Protein AF-A0A183GF60-F1 (afdb_monomer_lite)

pLDDT: mean 77.64, std 13.21, range [46.75, 96.12]

Sequence (150 aa):
MFSFYTYLPSIQIIFLIFEIFVSILQFNLLIAMMTRTYETIFETKKEWNRQWAQVILMLELSLSPRERLMHLLKYSRPTGVNKRIRSYVVNRKFRVGDGLTRDEEMHVREEKAQQILEEKRQLMKKKNRVQEIKENAVNIMARNSQGGRL

Radius of gyration: 36.6 Å; chains: 1; bounding box: 61×32×139 Å

Foldseek 3Di:
DVVVVVVVVVVVVVVVVVVVVVVVVVVVVVVVVVVVVVVVVVVPPCVVVVVVVVVVVVVLVPDDPVVNVVVVVVQWDQDPPDNVRTDRDDPPPVCPDPDDDPVNVVVVVVVVVVVVVVVVVVVVVVVVVVVVVVVVVVVVVVVVVVPPDD

Structure (mmCIF, N/CA/C/O backbone):
data_AF-A0A183GF60-F1
#
_entry.id   AF-A0A183GF60-F1
#
loop_
_atom_site.group_PDB
_atom_site.id
_atom_site.type_symbol
_atom_site.label_atom_id
_atom_site.label_alt_id
_atom_site.label_comp_id
_atom_site.label_asym_id
_atom_site.label_entity_id
_atom_site.label_seq_id
_atom_site.pdbx_PDB_ins_code
_atom_site.Cartn_x
_atom_site.Cartn_y
_atom_site.Cartn_z
_atom_site.occupancy
_atom_site.B_iso_or_equiv
_atom_site.auth_seq_id
_atom_site.auth_comp_id
_atom_site.auth_asym_id
_atom_site.auth_atom_id
_atom_site.pdbx_PDB_model_num
ATOM 1 N N . MET A 1 1 ? 24.322 8.102 -60.002 1.00 59.16 1 MET A N 1
ATOM 2 C CA . MET A 1 1 ? 23.084 7.377 -59.629 1.00 59.16 1 MET A CA 1
ATOM 3 C C . MET A 1 1 ? 23.366 6.139 -58.770 1.00 59.16 1 MET A C 1
ATOM 5 O O . MET A 1 1 ? 22.692 5.973 -57.766 1.00 59.16 1 MET A O 1
ATOM 9 N N . PHE A 1 2 ? 24.393 5.330 -59.081 1.00 59.53 2 PHE A N 1
ATOM 10 C CA . PHE A 1 2 ? 24.754 4.125 -58.307 1.00 59.53 2 PHE A CA 1
ATOM 11 C C . PHE A 1 2 ? 25.134 4.378 -56.831 1.00 59.53 2 PHE A C 1
ATOM 13 O O . PHE A 1 2 ? 24.653 3.652 -55.972 1.00 59.53 2 PHE A O 1
ATOM 20 N N . SER A 1 3 ? 25.895 5.433 -56.499 1.00 61.56 3 SER A N 1
ATOM 21 C CA . SER A 1 3 ? 26.286 5.717 -55.097 1.00 61.56 3 SER A CA 1
ATOM 22 C C . SER A 1 3 ? 25.121 6.047 -54.157 1.00 61.56 3 SER A C 1
ATOM 24 O O . SER A 1 3 ? 25.242 5.857 -52.952 1.00 61.56 3 SER A O 1
ATOM 26 N N . PHE A 1 4 ? 23.991 6.527 -54.686 1.00 63.03 4 PHE A N 1
ATOM 27 C CA . PHE A 1 4 ? 22.810 6.833 -53.871 1.00 63.03 4 PHE A CA 1
ATOM 28 C C . PHE A 1 4 ? 22.085 5.551 -53.431 1.00 63.03 4 PHE A C 1
ATOM 30 O O . PHE A 1 4 ? 21.598 5.466 -52.307 1.00 63.03 4 PHE A O 1
ATOM 37 N N . TYR A 1 5 ? 22.071 4.526 -54.291 1.00 67.19 5 TYR A N 1
ATOM 38 C CA . TYR A 1 5 ? 21.434 3.239 -54.003 1.00 67.19 5 TYR A CA 1
ATOM 39 C C . TYR A 1 5 ? 22.206 2.407 -52.976 1.00 67.19 5 TYR A C 1
ATOM 41 O O . TYR A 1 5 ? 21.590 1.674 -52.209 1.00 67.19 5 TYR A O 1
ATOM 49 N N . THR A 1 6 ? 23.533 2.548 -52.905 1.00 69.44 6 THR A N 1
ATOM 50 C CA . THR A 1 6 ? 24.357 1.862 -51.897 1.00 69.44 6 THR A CA 1
ATOM 51 C C . THR A 1 6 ? 24.240 2.481 -50.502 1.00 69.44 6 THR A C 1
ATOM 53 O O . THR A 1 6 ? 24.458 1.787 -49.515 1.00 69.44 6 THR A O 1
ATOM 56 N N . TYR A 1 7 ? 23.869 3.763 -50.398 1.00 75.75 7 TYR A N 1
ATOM 57 C CA . TYR A 1 7 ? 23.766 4.474 -49.116 1.00 75.75 7 TYR A CA 1
ATOM 58 C C . TYR A 1 7 ? 22.416 4.260 -48.404 1.00 75.75 7 TYR A C 1
ATOM 60 O O . TYR A 1 7 ? 22.353 4.198 -47.173 1.00 75.75 7 TYR A O 1
ATOM 68 N N . LEU A 1 8 ? 21.335 4.073 -49.166 1.00 78.00 8 LEU A N 1
ATOM 69 C CA . LEU A 1 8 ? 19.997 3.781 -48.638 1.00 78.00 8 LEU A CA 1
ATOM 70 C C . LEU A 1 8 ? 19.942 2.585 -47.661 1.00 78.00 8 LEU A C 1
ATOM 72 O O . LEU A 1 8 ? 19.412 2.769 -46.563 1.00 78.00 8 LEU A O 1
ATOM 76 N N . PRO A 1 9 ? 20.509 1.397 -47.968 1.00 83.19 9 PRO A N 1
ATOM 77 C CA . PRO A 1 9 ? 20.493 0.276 -47.027 1.00 83.19 9 PRO A CA 1
ATOM 78 C C . PRO A 1 9 ? 21.339 0.546 -45.774 1.00 83.19 9 PRO A C 1
ATOM 80 O O . PRO A 1 9 ? 20.954 0.130 -44.684 1.00 83.19 9 PRO A O 1
ATOM 83 N N . SER A 1 10 ? 22.448 1.291 -45.877 1.00 86.19 10 SER A N 1
ATOM 84 C CA . SER A 1 10 ? 23.256 1.632 -44.696 1.00 86.19 10 SER A CA 1
ATOM 85 C C . SER A 1 10 ? 22.520 2.544 -43.709 1.00 86.19 10 SER A C 1
ATOM 87 O O . SER A 1 10 ? 22.614 2.326 -42.504 1.00 86.19 10 SER A O 1
ATOM 89 N N . ILE A 1 11 ? 21.725 3.506 -44.193 1.00 89.06 11 ILE A N 1
ATOM 90 C CA . ILE A 1 11 ? 20.909 4.372 -43.325 1.00 89.06 11 ILE A CA 1
ATOM 91 C C . ILE A 1 11 ? 19.844 3.554 -42.585 1.00 89.06 11 ILE A C 1
ATOM 93 O O . ILE A 1 11 ? 19.644 3.752 -41.390 1.00 89.06 11 ILE A O 1
ATOM 97 N N . GLN A 1 12 ? 19.178 2.621 -43.273 1.00 88.81 12 GLN A N 1
ATOM 98 C CA . GLN A 1 12 ? 18.138 1.778 -42.672 1.00 88.81 12 GLN A CA 1
ATOM 99 C C . GLN A 1 12 ? 18.687 0.905 -41.537 1.00 88.81 12 GLN A C 1
ATOM 101 O O . GLN A 1 12 ? 18.038 0.761 -40.504 1.00 88.81 12 GLN A O 1
ATOM 106 N N . ILE A 1 13 ? 19.900 0.369 -41.699 1.00 91.06 13 ILE A N 1
ATOM 107 C CA . ILE A 1 13 ? 20.576 -0.434 -40.672 1.00 91.06 13 ILE A CA 1
ATOM 108 C C . ILE A 1 13 ? 20.957 0.433 -39.465 1.00 91.06 13 ILE A C 1
ATOM 110 O O . ILE A 1 13 ? 20.721 0.030 -38.328 1.00 91.06 13 ILE A O 1
ATOM 114 N N . ILE A 1 14 ? 21.502 1.633 -39.692 1.00 91.75 14 ILE A N 1
ATOM 115 C CA . ILE A 1 14 ? 21.845 2.570 -38.609 1.00 91.75 14 ILE A CA 1
ATOM 116 C C . ILE A 1 14 ? 20.584 2.995 -37.847 1.00 91.75 14 ILE A C 1
ATOM 118 O O . ILE A 1 14 ? 20.590 3.008 -36.618 1.00 91.75 14 ILE A O 1
ATOM 122 N N . PHE A 1 15 ? 19.495 3.282 -38.563 1.00 92.19 15 PHE A N 1
ATOM 123 C CA . PHE A 1 15 ? 18.203 3.612 -37.965 1.00 92.19 15 PHE A CA 1
ATOM 124 C C . PHE A 1 15 ? 17.650 2.452 -37.128 1.00 92.19 15 PHE A C 1
ATOM 126 O O . PHE A 1 15 ? 17.235 2.661 -35.994 1.00 92.19 15 PHE A O 1
ATOM 133 N N . LEU A 1 16 ? 17.716 1.220 -37.640 1.00 93.38 16 LEU A N 1
ATOM 134 C CA . LEU A 1 16 ? 17.265 0.029 -36.920 1.00 93.38 16 LEU A CA 1
ATOM 135 C C . LEU A 1 16 ? 18.070 -0.213 -35.634 1.00 93.38 16 LEU A C 1
ATOM 137 O O . LEU A 1 16 ? 17.492 -0.494 -34.587 1.00 93.38 16 LEU A O 1
ATOM 141 N N . ILE A 1 17 ? 19.399 -0.092 -35.696 1.00 94.44 17 ILE A N 1
ATOM 142 C CA . ILE A 1 17 ? 20.273 -0.259 -34.525 1.00 94.44 17 ILE A CA 1
ATOM 143 C C . ILE A 1 17 ? 19.983 0.824 -33.482 1.00 94.44 17 ILE A C 1
ATOM 145 O O . ILE A 1 17 ? 19.892 0.519 -32.293 1.00 94.44 17 ILE A O 1
ATOM 149 N N . PHE A 1 18 ? 19.813 2.073 -33.922 1.00 95.25 18 PHE A N 1
ATOM 150 C CA . PHE A 1 18 ? 19.453 3.184 -33.046 1.00 95.25 18 PHE A CA 1
ATOM 151 C C . PHE A 1 18 ? 18.100 2.948 -32.363 1.00 95.25 18 PHE A C 1
ATOM 153 O O . PHE A 1 18 ? 18.011 3.072 -31.144 1.00 95.25 18 PHE A O 1
ATOM 160 N N . GLU A 1 19 ? 17.080 2.532 -33.113 1.00 94.12 19 GLU A N 1
ATOM 161 C CA . GLU A 1 19 ? 15.735 2.272 -32.589 1.00 94.12 19 GLU A CA 1
ATOM 162 C C . GLU A 1 19 ? 15.727 1.137 -31.555 1.00 94.12 19 GLU A C 1
ATOM 164 O O . GLU A 1 19 ? 15.109 1.250 -30.494 1.00 94.12 19 GLU A O 1
ATOM 169 N N . ILE A 1 20 ? 16.470 0.055 -31.818 1.00 95.88 20 ILE A N 1
ATOM 170 C CA . ILE A 1 20 ? 16.631 -1.058 -30.872 1.00 95.88 20 ILE A CA 1
ATOM 171 C C . ILE A 1 20 ? 17.336 -0.579 -29.598 1.00 95.88 20 ILE A C 1
ATOM 173 O O . ILE A 1 20 ? 16.900 -0.898 -28.491 1.00 95.88 20 ILE A O 1
ATOM 177 N N . PHE A 1 21 ? 18.404 0.208 -29.735 1.00 95.19 21 PHE A N 1
ATOM 178 C CA . PHE A 1 21 ? 19.160 0.724 -28.596 1.00 95.19 21 PHE A CA 1
ATOM 179 C C . PHE A 1 21 ? 18.316 1.663 -27.723 1.00 95.19 21 PHE A C 1
ATOM 181 O O . PHE A 1 21 ? 18.272 1.497 -26.501 1.00 95.19 21 PHE A O 1
ATOM 188 N N . VAL A 1 22 ? 17.589 2.599 -28.343 1.00 95.81 22 VAL A N 1
ATOM 189 C CA . VAL A 1 22 ? 16.666 3.514 -27.654 1.00 95.81 22 VAL A CA 1
ATOM 190 C C . VAL A 1 22 ? 15.566 2.736 -26.942 1.00 95.81 22 VAL A C 1
ATOM 192 O O . VAL A 1 22 ? 15.315 2.978 -25.762 1.00 95.81 22 VAL A O 1
ATOM 195 N N . SER A 1 23 ? 14.964 1.756 -27.617 1.00 96.12 23 SER A N 1
ATOM 196 C CA . SER A 1 23 ? 13.899 0.934 -27.041 1.00 96.12 23 SER A CA 1
ATOM 197 C C . SER A 1 23 ? 14.376 0.194 -25.790 1.00 96.12 23 SER A C 1
ATOM 199 O O . SER A 1 23 ? 13.728 0.271 -24.748 1.00 96.12 23 SER A O 1
ATOM 201 N N . ILE A 1 24 ? 15.538 -0.468 -25.845 1.00 96.06 24 ILE A N 1
ATOM 202 C CA . ILE A 1 24 ? 16.096 -1.210 -24.701 1.00 96.06 24 ILE A CA 1
ATOM 203 C C . ILE A 1 24 ? 16.364 -0.277 -23.512 1.00 96.06 24 ILE A C 1
ATOM 205 O O . ILE A 1 24 ? 16.011 -0.602 -22.375 1.00 96.06 24 ILE A O 1
ATOM 209 N N . LEU A 1 25 ? 16.949 0.899 -23.757 1.00 94.81 25 LEU A N 1
ATOM 210 C CA . LEU A 1 25 ? 17.201 1.884 -22.702 1.00 94.81 25 LEU A CA 1
ATOM 211 C C . LEU A 1 25 ? 15.901 2.421 -22.092 1.00 94.81 25 LEU A C 1
ATOM 213 O O . LEU A 1 25 ? 15.793 2.534 -20.868 1.00 94.81 25 LEU A O 1
ATOM 217 N N . GLN A 1 26 ? 14.901 2.713 -22.924 1.00 95.25 26 GLN A N 1
ATOM 218 C CA . GLN A 1 26 ? 13.613 3.231 -22.476 1.00 95.25 26 GLN A CA 1
ATOM 219 C C . GLN A 1 26 ? 12.850 2.200 -21.639 1.00 95.25 26 GLN A C 1
ATOM 221 O O . GLN A 1 26 ? 12.325 2.551 -20.582 1.00 95.25 26 GLN A O 1
ATOM 226 N N . PHE A 1 27 ? 12.834 0.928 -22.050 1.00 95.62 27 PHE A N 1
ATOM 227 C CA . PHE A 1 27 ? 12.223 -0.141 -21.258 1.00 95.62 27 PHE A CA 1
ATOM 228 C C . PHE A 1 27 ? 12.922 -0.326 -19.908 1.00 95.62 27 PHE A C 1
ATOM 230 O O . PHE A 1 27 ? 12.238 -0.439 -18.892 1.00 95.62 27 PHE A O 1
ATOM 237 N N . ASN A 1 28 ? 14.257 -0.276 -19.860 1.00 94.06 28 ASN A N 1
ATOM 238 C CA . ASN A 1 28 ? 15.001 -0.396 -18.602 1.00 94.06 28 ASN A CA 1
ATOM 239 C C . ASN A 1 28 ? 14.652 0.720 -17.605 1.00 94.06 28 ASN A C 1
ATOM 241 O O . ASN A 1 28 ? 14.443 0.452 -16.421 1.00 94.06 28 ASN A O 1
ATOM 245 N N . LEU A 1 29 ? 14.537 1.965 -18.075 1.00 92.44 29 LEU A N 1
ATOM 246 C CA . LEU A 1 29 ? 14.171 3.102 -17.224 1.00 92.44 29 LEU A CA 1
ATOM 247 C C . LEU A 1 29 ? 12.694 3.078 -16.816 1.00 92.44 29 LEU A C 1
ATOM 249 O O . LEU A 1 29 ? 12.362 3.411 -15.676 1.00 92.44 29 LEU A O 1
ATOM 253 N N . LEU A 1 30 ? 11.810 2.656 -17.721 1.00 94.81 30 LEU A N 1
ATOM 254 C CA . LEU A 1 30 ? 10.381 2.546 -17.445 1.00 94.81 30 LEU A CA 1
ATOM 255 C C . LEU A 1 30 ? 10.109 1.464 -16.404 1.00 94.81 30 LEU A C 1
ATOM 257 O O . LEU A 1 30 ? 9.394 1.725 -15.441 1.00 94.81 30 LEU A O 1
ATOM 261 N N . ILE A 1 31 ? 10.724 0.287 -16.542 1.00 93.50 31 ILE A N 1
ATOM 262 C CA . ILE A 1 31 ? 10.617 -0.783 -15.547 1.00 93.50 31 ILE A CA 1
ATOM 263 C C . ILE A 1 31 ? 11.181 -0.299 -14.208 1.00 93.50 31 ILE A C 1
ATOM 265 O O . ILE A 1 31 ? 10.526 -0.486 -13.193 1.00 93.50 31 ILE A O 1
ATOM 269 N N . ALA A 1 32 ? 12.321 0.399 -14.180 1.00 92.44 32 ALA A N 1
ATOM 270 C CA . ALA A 1 32 ? 12.872 0.936 -12.933 1.00 92.44 32 ALA A CA 1
ATOM 271 C C . ALA A 1 32 ? 11.911 1.917 -12.225 1.00 92.44 32 ALA A C 1
ATOM 273 O O . ALA A 1 32 ? 11.700 1.820 -11.014 1.00 92.44 32 ALA A O 1
ATOM 274 N N . MET A 1 33 ? 11.288 2.840 -12.967 1.00 92.88 33 MET A N 1
ATOM 275 C CA . MET A 1 33 ? 10.318 3.791 -12.407 1.00 92.88 33 MET A CA 1
ATOM 276 C C . MET A 1 33 ? 9.015 3.102 -11.974 1.00 92.88 33 MET A C 1
ATOM 278 O O . MET A 1 33 ? 8.475 3.406 -10.906 1.00 92.88 33 MET A O 1
ATOM 282 N N . MET A 1 34 ? 8.526 2.151 -12.770 1.00 93.69 34 MET A N 1
ATOM 283 C CA . MET A 1 34 ? 7.331 1.368 -12.459 1.00 93.69 34 MET A CA 1
ATOM 284 C C . MET A 1 34 ? 7.550 0.460 -11.246 1.00 93.69 34 MET A C 1
ATOM 286 O O . MET A 1 34 ? 6.692 0.419 -10.376 1.00 93.69 34 MET A O 1
ATOM 290 N N . THR A 1 35 ? 8.704 -0.198 -11.114 1.00 86.38 35 THR A N 1
ATOM 291 C CA . THR A 1 35 ? 9.039 -1.026 -9.944 1.00 86.38 35 THR A CA 1
ATOM 292 C C . THR A 1 35 ? 9.136 -0.176 -8.681 1.00 86.38 35 THR A C 1
ATOM 294 O O . THR A 1 35 ? 8.511 -0.506 -7.678 1.00 86.38 35 THR A O 1
ATOM 297 N N . ARG A 1 36 ? 9.818 0.977 -8.733 1.00 83.75 36 ARG A N 1
ATOM 298 C CA . ARG A 1 36 ? 9.906 1.898 -7.585 1.00 83.75 36 ARG A CA 1
ATOM 299 C C . ARG A 1 36 ? 8.529 2.400 -7.132 1.00 83.75 36 ARG A C 1
ATOM 301 O O . ARG A 1 36 ? 8.245 2.482 -5.935 1.00 83.75 36 ARG A O 1
ATOM 308 N N . THR A 1 37 ? 7.665 2.766 -8.078 1.00 86.81 37 THR A N 1
ATOM 309 C CA . THR A 1 37 ? 6.295 3.205 -7.761 1.00 86.81 37 THR A CA 1
ATOM 310 C C . THR A 1 37 ? 5.416 2.037 -7.318 1.00 86.81 37 THR A C 1
ATOM 312 O O . THR A 1 37 ? 4.590 2.219 -6.429 1.00 86.81 37 THR A O 1
ATOM 315 N N . TYR A 1 38 ? 5.640 0.828 -7.835 1.00 83.38 38 TYR A N 1
ATOM 316 C CA . TYR A 1 38 ? 4.954 -0.385 -7.402 1.00 83.38 38 TYR A CA 1
ATOM 317 C C . TYR A 1 38 ? 5.296 -0.764 -5.960 1.00 83.38 38 TYR A C 1
ATOM 319 O O . TYR A 1 38 ? 4.383 -1.029 -5.188 1.00 83.38 38 TYR A O 1
ATOM 327 N N . GLU A 1 39 ? 6.570 -0.730 -5.564 1.00 75.19 39 GLU A N 1
ATOM 328 C CA . GLU A 1 39 ? 6.982 -0.962 -4.171 1.00 75.19 39 GLU A CA 1
ATOM 329 C C . GLU A 1 39 ? 6.298 0.039 -3.224 1.00 75.19 39 GLU A C 1
ATOM 331 O O . GLU A 1 39 ? 5.705 -0.351 -2.218 1.00 75.19 39 GLU A O 1
ATOM 336 N N . THR A 1 40 ? 6.245 1.315 -3.620 1.00 73.50 40 THR A N 1
ATOM 337 C CA . THR A 1 40 ? 5.525 2.369 -2.881 1.00 73.50 40 THR A CA 1
ATOM 338 C C . THR A 1 40 ? 4.008 2.098 -2.799 1.00 73.50 40 THR A C 1
ATOM 340 O O . THR A 1 40 ? 3.364 2.341 -1.775 1.00 73.50 40 THR A O 1
ATOM 343 N N . ILE A 1 41 ? 3.402 1.574 -3.869 1.00 72.50 41 ILE A N 1
ATOM 344 C CA . ILE A 1 41 ? 1.972 1.222 -3.908 1.00 72.50 41 ILE A CA 1
ATOM 345 C C . ILE A 1 41 ? 1.684 -0.053 -3.096 1.00 72.50 41 ILE A C 1
ATOM 347 O O . ILE A 1 41 ? 0.640 -0.171 -2.453 1.00 72.50 41 ILE A O 1
ATOM 351 N N . PHE A 1 42 ? 2.612 -1.005 -3.057 1.00 64.94 42 PHE A N 1
ATOM 352 C CA . PHE A 1 42 ? 2.463 -2.238 -2.291 1.00 64.94 42 PHE A CA 1
ATOM 353 C C . PHE A 1 42 ? 2.379 -1.963 -0.781 1.00 64.94 42 PHE A C 1
ATOM 355 O O . PHE A 1 42 ? 1.539 -2.541 -0.083 1.00 64.94 42 PHE A O 1
ATOM 362 N N . GLU A 1 43 ? 3.161 -1.004 -0.280 1.00 61.41 43 GLU A N 1
ATOM 363 C CA . GLU A 1 43 ? 3.078 -0.539 1.110 1.00 61.41 43 GLU A CA 1
ATOM 364 C C . GLU A 1 43 ? 1.722 0.124 1.440 1.00 61.41 43 GLU A C 1
ATOM 366 O O . GLU A 1 43 ? 1.252 0.084 2.583 1.00 61.41 43 GLU A O 1
ATOM 371 N N . THR A 1 44 ? 1.018 0.661 0.435 1.00 61.84 44 THR A N 1
ATOM 372 C CA . THR A 1 44 ? -0.295 1.317 0.577 1.00 61.84 44 THR A CA 1
ATOM 373 C C . THR A 1 44 ? -1.492 0.369 0.409 1.00 61.84 44 THR A C 1
ATOM 375 O O . THR A 1 44 ? -2.600 0.801 0.094 1.00 61.84 44 THR A O 1
ATOM 378 N N . LYS A 1 45 ? -1.353 -0.913 0.787 1.00 60.53 45 LYS A N 1
ATOM 379 C CA . LYS A 1 45 ? -2.438 -1.929 0.893 1.00 60.53 45 LYS A CA 1
ATOM 380 C C . LYS A 1 45 ? -3.690 -1.471 1.688 1.00 60.53 45 LYS A C 1
ATOM 382 O O . LYS A 1 45 ? -4.731 -2.126 1.659 1.00 60.53 45 LYS A O 1
ATOM 387 N N . LYS A 1 46 ? -3.622 -0.338 2.404 1.00 65.81 46 LYS A N 1
ATOM 388 C CA . LYS A 1 46 ? -4.759 0.332 3.069 1.00 65.81 46 LYS A CA 1
ATOM 389 C C . LYS A 1 46 ? -5.745 0.991 2.097 1.00 65.81 46 LYS A C 1
ATOM 391 O O . LYS A 1 46 ? -6.902 1.170 2.470 1.00 65.81 46 LYS A O 1
ATOM 396 N N . GLU A 1 47 ? -5.322 1.323 0.882 1.00 79.19 47 GLU A N 1
ATOM 397 C CA . GLU A 1 47 ? -6.135 2.065 -0.083 1.00 79.19 47 GLU A CA 1
ATOM 398 C C . GLU A 1 47 ? -7.323 1.242 -0.593 1.00 79.19 47 GLU A C 1
ATOM 400 O O . GLU A 1 47 ? -8.445 1.737 -0.648 1.00 79.19 47 GLU A O 1
ATOM 405 N N . TRP A 1 48 ? -7.116 -0.057 -0.825 1.00 80.94 48 TRP A N 1
ATOM 406 C CA . TRP A 1 48 ? -8.200 -0.999 -1.117 1.00 80.94 48 TRP A CA 1
ATOM 407 C C . TRP A 1 48 ? -9.266 -0.988 -0.017 1.00 80.94 48 TRP A C 1
ATOM 409 O O . TRP A 1 48 ? -10.450 -0.812 -0.288 1.00 80.94 48 TRP A O 1
ATOM 419 N N . ASN A 1 49 ? -8.852 -1.087 1.249 1.00 81.75 49 ASN A N 1
ATOM 420 C CA . ASN A 1 49 ? -9.791 -1.045 2.372 1.00 81.75 49 ASN A CA 1
ATOM 421 C C . ASN A 1 49 ? -10.512 0.308 2.467 1.00 81.75 49 ASN A C 1
ATOM 423 O O . ASN A 1 49 ? -11.680 0.348 2.851 1.00 81.75 49 ASN A O 1
ATOM 427 N N . ARG A 1 50 ? -9.839 1.408 2.105 1.00 84.44 50 ARG A N 1
ATOM 428 C CA . ARG A 1 50 ? -10.431 2.750 2.053 1.00 84.44 50 ARG A CA 1
ATOM 429 C C . ARG A 1 50 ? -11.516 2.831 0.983 1.00 84.44 50 ARG A C 1
ATOM 431 O O . ARG A 1 50 ? -12.621 3.270 1.287 1.00 84.44 50 ARG A O 1
ATOM 438 N N . GLN A 1 51 ? -11.226 2.365 -0.229 1.00 89.62 51 GLN A N 1
ATOM 439 C CA . GLN A 1 51 ? -12.182 2.343 -1.338 1.00 89.62 51 GLN A CA 1
ATOM 440 C C . GLN A 1 51 ? -13.390 1.458 -1.014 1.00 89.62 51 GLN A C 1
ATOM 442 O O . GLN A 1 51 ? -14.532 1.874 -1.198 1.00 89.62 51 GLN A O 1
ATOM 447 N N . TRP A 1 52 ? -13.166 0.282 -0.426 1.00 91.62 52 TRP A N 1
ATOM 448 C CA . TRP A 1 52 ? -14.254 -0.589 0.025 1.00 91.62 52 TRP A CA 1
ATOM 449 C C . TRP A 1 52 ? -15.119 0.043 1.108 1.00 91.62 52 TRP A C 1
ATOM 451 O O . TRP A 1 52 ? -16.343 -0.027 1.031 1.00 91.62 52 TRP A O 1
ATOM 461 N N . ALA A 1 53 ? -14.507 0.697 2.096 1.00 90.50 53 ALA A N 1
ATOM 462 C CA . ALA A 1 53 ? -15.253 1.414 3.122 1.00 90.50 53 ALA A CA 1
ATOM 463 C C . ALA A 1 53 ? -16.100 2.547 2.522 1.00 90.50 53 ALA A C 1
ATOM 465 O O . ALA A 1 53 ? -17.232 2.748 2.952 1.00 90.50 53 ALA A O 1
ATOM 466 N N . GLN A 1 54 ? -15.590 3.255 1.508 1.00 92.62 54 GLN A N 1
ATOM 467 C CA . GLN A 1 54 ? -16.348 4.291 0.802 1.00 92.62 54 GLN A CA 1
ATOM 468 C C . GLN A 1 54 ? -17.562 3.719 0.066 1.00 92.62 54 GLN A C 1
ATOM 470 O O . GLN A 1 54 ? -18.653 4.273 0.187 1.00 92.62 54 GLN A O 1
ATOM 475 N N . VAL A 1 55 ? -17.398 2.601 -0.646 1.00 93.12 55 VAL A N 1
ATOM 476 C CA . VAL A 1 55 ? -18.508 1.929 -1.340 1.00 93.12 55 VAL A CA 1
ATOM 477 C C . VAL A 1 55 ? -19.568 1.461 -0.342 1.00 93.12 55 VAL A C 1
ATOM 479 O O . VAL A 1 55 ? -20.750 1.735 -0.535 1.00 93.12 55 VAL A O 1
ATOM 482 N N . ILE A 1 56 ? -19.161 0.820 0.758 1.00 89.56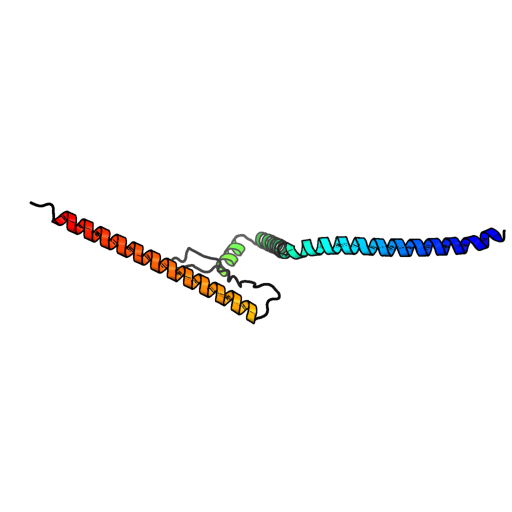 56 ILE A N 1
ATOM 483 C CA . ILE A 1 56 ? -20.083 0.378 1.815 1.00 89.56 56 ILE A CA 1
ATOM 484 C C . ILE A 1 56 ? -20.826 1.575 2.417 1.00 89.56 56 ILE A C 1
ATOM 486 O O . ILE A 1 56 ? -22.042 1.523 2.563 1.00 89.56 56 ILE A O 1
ATOM 490 N N . LEU A 1 57 ? -20.126 2.674 2.707 1.00 89.62 57 LEU A N 1
ATOM 491 C CA . LEU A 1 57 ? -20.737 3.876 3.268 1.00 89.62 57 LEU A CA 1
ATOM 492 C C . LEU A 1 57 ? -21.762 4.504 2.311 1.00 89.62 57 LEU A C 1
ATOM 494 O O . LEU A 1 57 ? -22.842 4.900 2.747 1.00 89.62 57 LEU A O 1
ATOM 498 N N . MET A 1 58 ? -21.451 4.580 1.013 1.00 91.06 58 MET A N 1
ATOM 499 C CA . MET A 1 58 ? -22.391 5.070 -0.002 1.00 91.06 58 MET A CA 1
ATOM 500 C C . MET A 1 58 ? -23.638 4.185 -0.090 1.00 91.06 58 MET A C 1
ATOM 502 O O . MET A 1 58 ? -24.752 4.703 -0.160 1.00 91.06 58 MET A O 1
ATOM 506 N N . LEU A 1 59 ? -23.465 2.863 -0.019 1.00 88.88 59 LEU A N 1
ATOM 507 C CA . LEU A 1 59 ? -24.582 1.923 0.030 1.00 88.88 59 LEU A CA 1
ATOM 508 C C . LEU A 1 59 ? -25.413 2.115 1.306 1.00 88.88 59 LEU A C 1
ATOM 510 O O . LEU A 1 59 ? -26.629 2.241 1.219 1.00 88.88 59 LEU A O 1
ATOM 514 N N . GLU A 1 60 ? -24.792 2.229 2.479 1.00 85.81 60 GLU A N 1
ATOM 515 C CA . GLU A 1 60 ? -25.496 2.463 3.749 1.00 85.81 60 GLU A CA 1
ATOM 516 C C . GLU A 1 60 ? -26.274 3.787 3.782 1.00 85.81 60 GLU A C 1
ATOM 518 O O . GLU A 1 60 ? -27.327 3.871 4.417 1.00 85.81 60 GLU A O 1
ATOM 523 N N . LEU A 1 61 ? -25.770 4.824 3.108 1.00 85.69 61 LEU A N 1
ATOM 524 C CA . LEU A 1 61 ? -26.449 6.114 2.950 1.00 85.69 61 LEU A CA 1
ATOM 525 C C . LEU A 1 61 ? -27.643 6.047 1.991 1.00 85.69 61 LEU A C 1
ATOM 527 O O . LEU A 1 61 ? -28.565 6.845 2.139 1.00 85.69 61 LEU A O 1
ATOM 531 N N . SER A 1 62 ? -27.644 5.105 1.043 1.00 88.00 62 SER A N 1
ATOM 532 C CA . SER A 1 62 ? -28.768 4.893 0.121 1.00 88.00 62 SER A CA 1
ATOM 533 C C . SER A 1 62 ? -29.971 4.179 0.762 1.00 88.00 62 SER A C 1
ATOM 535 O O . SER A 1 62 ? -31.067 4.223 0.207 1.00 88.00 62 SER A O 1
ATOM 537 N N . LEU A 1 63 ? -29.800 3.560 1.940 1.00 83.38 63 LEU A N 1
ATOM 538 C CA . LEU A 1 63 ? -30.886 2.927 2.700 1.00 83.38 63 LEU A CA 1
ATOM 539 C C . LEU A 1 63 ? -31.672 3.939 3.545 1.00 83.38 63 LEU A C 1
ATOM 541 O O . LEU A 1 63 ? -31.148 4.957 4.006 1.00 83.38 63 LEU A O 1
ATOM 545 N N . SER A 1 64 ? -32.934 3.615 3.844 1.00 85.62 64 SER A N 1
ATOM 546 C CA . SER A 1 64 ? -33.746 4.449 4.730 1.00 85.62 64 SER A CA 1
ATOM 547 C C . SER A 1 64 ? -33.188 4.460 6.170 1.00 85.62 64 SER A C 1
ATOM 549 O O . SER A 1 64 ? -32.658 3.451 6.656 1.00 85.62 64 SER A O 1
ATOM 551 N N . PRO A 1 65 ? -33.341 5.564 6.934 1.00 80.81 65 PRO A N 1
ATOM 552 C CA . PRO A 1 65 ? -32.795 5.663 8.292 1.00 80.81 65 PRO A CA 1
ATOM 553 C C . PRO A 1 65 ? -33.283 4.570 9.257 1.00 80.81 65 PRO A C 1
ATOM 555 O O . PRO A 1 65 ? -32.562 4.203 10.188 1.00 80.81 65 PRO A O 1
ATOM 558 N N . ARG A 1 66 ? -34.499 4.043 9.038 1.00 82.62 66 ARG A N 1
ATOM 559 C CA . ARG A 1 66 ? -35.101 2.978 9.857 1.00 82.62 66 ARG A CA 1
ATOM 560 C C . ARG A 1 66 ? -34.445 1.623 9.599 1.00 82.62 66 ARG A C 1
ATOM 562 O O . ARG A 1 66 ? -34.126 0.915 10.553 1.00 82.62 66 ARG A O 1
ATOM 569 N N . GLU A 1 67 ? -34.193 1.289 8.336 1.00 82.38 67 GLU A N 1
ATOM 570 C CA . GLU A 1 67 ? -33.514 0.048 7.952 1.00 82.38 67 GLU A CA 1
ATOM 571 C C . GLU A 1 67 ? -32.065 0.057 8.434 1.00 82.38 67 GLU A C 1
ATOM 573 O O . GLU A 1 67 ? -31.617 -0.906 9.055 1.00 82.38 67 GLU A O 1
ATOM 578 N N . ARG A 1 68 ? -31.359 1.185 8.277 1.00 81.19 68 ARG A N 1
ATOM 579 C CA . ARG A 1 68 ? -29.987 1.357 8.781 1.00 81.19 68 ARG A CA 1
ATOM 580 C C . ARG A 1 68 ? -29.879 1.097 10.286 1.00 81.19 68 ARG A C 1
ATOM 582 O O . ARG A 1 68 ? -28.976 0.390 10.733 1.00 81.19 68 ARG A O 1
ATOM 589 N N . LEU A 1 69 ? -30.818 1.627 11.075 1.00 79.56 69 LEU A N 1
ATOM 590 C CA . LEU A 1 69 ? -30.867 1.383 12.519 1.00 79.56 69 LEU A CA 1
ATOM 591 C C . LEU A 1 69 ? -31.143 -0.094 12.832 1.00 79.56 69 LEU A C 1
ATOM 593 O O . LEU A 1 69 ? -30.490 -0.668 13.701 1.00 79.56 69 LEU A O 1
ATOM 597 N N . MET A 1 70 ? -32.073 -0.725 12.112 1.00 82.94 70 MET A N 1
ATOM 598 C CA . MET A 1 70 ? -32.387 -2.144 12.284 1.00 82.94 70 MET A CA 1
ATOM 599 C C . MET A 1 70 ? -31.170 -3.036 11.986 1.00 82.94 70 MET A C 1
ATOM 601 O O . MET A 1 70 ? -30.864 -3.937 12.770 1.00 82.94 70 MET A O 1
ATOM 605 N N . HIS A 1 71 ? -30.427 -2.750 10.914 1.00 80.06 71 HIS A N 1
ATOM 606 C CA . HIS A 1 71 ? -29.182 -3.448 10.589 1.00 80.06 71 HIS A CA 1
ATOM 607 C C . HIS A 1 71 ? -28.109 -3.238 11.670 1.00 80.06 71 HIS A C 1
ATOM 609 O O . HIS A 1 71 ? -27.519 -4.211 12.142 1.00 80.06 71 HIS A O 1
ATOM 615 N N . LEU A 1 72 ? -27.918 -2.011 12.164 1.00 79.25 72 LEU A N 1
ATOM 616 C CA . LEU A 1 72 ? -26.977 -1.727 13.256 1.00 79.25 72 LEU A CA 1
ATOM 617 C C . LEU A 1 72 ? -27.336 -2.477 14.553 1.00 79.25 72 LEU A C 1
ATOM 619 O O . LEU A 1 72 ? -26.466 -3.018 15.243 1.00 79.25 72 LEU A O 1
ATOM 623 N N . LEU A 1 73 ? -28.624 -2.566 14.886 1.00 78.56 73 LEU A N 1
ATOM 624 C CA . LEU A 1 73 ? -29.097 -3.308 16.057 1.00 78.56 73 LEU A CA 1
ATOM 625 C C . LEU A 1 73 ? -28.950 -4.829 15.899 1.00 78.56 73 LEU A C 1
ATOM 627 O O . LEU A 1 73 ? -28.778 -5.508 16.913 1.00 78.56 73 LEU A O 1
ATOM 631 N N . LYS A 1 74 ? -28.990 -5.348 14.663 1.00 79.56 74 LYS A N 1
ATOM 632 C CA . LYS A 1 74 ? -28.794 -6.769 14.330 1.00 79.56 74 LYS A CA 1
ATOM 633 C C . LYS A 1 74 ? -27.338 -7.216 14.494 1.00 79.56 74 LYS A C 1
ATOM 635 O O . LYS A 1 74 ? -27.098 -8.328 14.958 1.00 79.56 74 LYS A O 1
ATOM 640 N N . TYR A 1 75 ? -26.377 -6.364 14.133 1.00 72.62 75 TYR A N 1
ATOM 641 C CA . TYR A 1 75 ? -24.946 -6.696 14.195 1.00 72.62 75 TYR A CA 1
ATOM 642 C C . TYR A 1 75 ? -24.251 -6.255 15.496 1.00 72.62 75 TYR A C 1
ATOM 644 O O . TYR A 1 75 ? -23.171 -6.755 15.812 1.00 72.62 75 TYR A O 1
ATOM 652 N N . SER A 1 76 ? -24.857 -5.361 16.286 1.00 74.81 76 SER A N 1
ATOM 653 C CA . SER A 1 76 ? -24.322 -4.942 17.590 1.00 74.81 76 SER A CA 1
ATOM 654 C C . SER A 1 76 ? -24.672 -5.920 18.716 1.00 74.81 76 SER A C 1
ATOM 656 O O . SER A 1 76 ? -25.784 -6.446 18.791 1.00 74.81 76 SER A O 1
ATOM 658 N N . ARG A 1 77 ? -23.731 -6.149 19.642 1.00 74.06 77 ARG A N 1
ATOM 659 C CA . ARG A 1 77 ? -23.945 -7.009 20.818 1.00 74.06 77 ARG A CA 1
ATOM 660 C C . ARG A 1 77 ? -24.087 -6.150 22.087 1.00 74.06 77 ARG A C 1
ATOM 662 O O . ARG A 1 77 ? -23.331 -5.190 22.260 1.00 74.06 77 ARG A O 1
ATOM 669 N N . PRO A 1 78 ? -25.045 -6.451 22.984 1.00 71.06 78 PRO A N 1
ATOM 670 C CA . PRO A 1 78 ? -25.154 -5.758 24.266 1.00 71.06 78 PRO A CA 1
ATOM 671 C C . PRO A 1 78 ? -23.931 -6.080 25.132 1.00 71.06 78 PRO A C 1
ATOM 673 O O . PRO A 1 78 ? -23.483 -7.223 25.182 1.00 71.06 78 PRO A O 1
ATOM 676 N N . THR A 1 79 ? -23.367 -5.066 25.782 1.00 61.06 79 THR A N 1
ATOM 677 C CA . THR A 1 79 ? -22.137 -5.183 26.576 1.00 61.06 79 THR A CA 1
ATOM 678 C C . THR A 1 79 ? -22.463 -5.042 28.055 1.00 61.06 79 THR A C 1
ATOM 680 O O . THR A 1 79 ? -22.903 -3.987 28.503 1.00 61.06 79 THR A O 1
ATOM 683 N N . GLY A 1 80 ? -22.232 -6.112 28.816 1.00 67.75 80 GLY A N 1
ATOM 684 C CA . GLY A 1 80 ? -22.448 -6.143 30.262 1.00 67.75 80 GLY A CA 1
ATOM 685 C C . GLY A 1 80 ? -23.919 -6.247 30.688 1.00 67.75 80 GLY A C 1
ATOM 686 O O . GLY A 1 80 ? -24.784 -6.685 29.932 1.00 67.75 80 GLY A O 1
ATOM 687 N N . VAL A 1 81 ? -24.187 -5.854 31.938 1.00 65.56 81 VAL A N 1
ATOM 688 C CA . VAL A 1 81 ? -25.489 -5.991 32.626 1.00 65.56 81 VAL A CA 1
ATOM 689 C C . VAL A 1 81 ? -26.544 -5.003 32.100 1.00 65.56 81 VAL A C 1
ATOM 691 O O . VAL A 1 81 ? -27.745 -5.207 32.263 1.00 65.56 81 VAL A O 1
ATOM 694 N N . ASN A 1 82 ? -26.103 -3.929 31.437 1.00 64.94 82 ASN A N 1
ATOM 695 C CA . ASN A 1 82 ? -26.949 -2.832 30.980 1.00 64.94 82 ASN A CA 1
ATOM 696 C C . ASN A 1 82 ? -27.190 -2.933 29.462 1.00 64.94 82 ASN A C 1
ATOM 698 O O . ASN A 1 82 ? -26.343 -2.556 28.654 1.00 64.94 82 ASN A O 1
ATOM 702 N N . LYS A 1 83 ? -28.370 -3.425 29.053 1.00 64.75 83 LYS A N 1
ATOM 703 C CA . LYS A 1 83 ? -28.728 -3.705 27.640 1.00 64.75 83 LYS A CA 1
ATOM 704 C C . LYS A 1 83 ? -28.734 -2.477 26.710 1.00 64.75 83 LYS A C 1
ATOM 706 O O . LYS A 1 83 ? -28.889 -2.635 25.500 1.00 64.75 83 LYS A O 1
ATOM 711 N N . ARG A 1 84 ? -28.598 -1.262 27.255 1.00 63.78 84 ARG A N 1
ATOM 712 C CA . ARG A 1 84 ? -28.513 -0.011 26.482 1.00 63.78 84 ARG A CA 1
ATOM 713 C C . ARG A 1 84 ? -27.124 0.229 25.892 1.00 63.78 84 ARG A C 1
ATOM 715 O O . ARG A 1 84 ? -27.022 0.866 24.850 1.00 63.78 84 ARG A O 1
ATOM 722 N N . ILE A 1 85 ? -26.074 -0.296 26.522 1.00 62.25 85 ILE A N 1
ATOM 723 C CA . ILE A 1 85 ? -24.700 -0.131 26.049 1.00 62.25 85 ILE A CA 1
ATOM 724 C C . ILE A 1 85 ? -24.416 -1.258 25.060 1.00 62.25 85 ILE A C 1
ATOM 726 O O . ILE A 1 85 ? -24.352 -2.434 25.421 1.00 62.25 85 ILE A O 1
ATOM 730 N N . ARG A 1 86 ? -24.296 -0.904 23.784 1.00 67.75 86 ARG A N 1
ATOM 731 C CA . ARG A 1 86 ? -24.005 -1.838 22.695 1.00 67.75 86 ARG A CA 1
ATOM 732 C C . ARG A 1 86 ? -22.587 -1.591 22.206 1.00 67.75 86 ARG A C 1
ATOM 734 O O . ARG A 1 86 ? -22.207 -0.441 22.017 1.00 67.75 86 ARG A O 1
ATOM 741 N N . SER A 1 87 ? -21.819 -2.655 22.002 1.00 71.25 87 SER A N 1
ATOM 742 C CA . SER A 1 87 ? -20.477 -2.559 21.429 1.00 71.25 87 SER A CA 1
ATOM 743 C C . SER A 1 87 ? -20.370 -3.383 20.154 1.00 71.25 87 SER A C 1
ATOM 745 O O . SER A 1 87 ? -21.091 -4.366 19.939 1.00 71.25 87 SER A O 1
ATOM 747 N N . TYR A 1 88 ? -19.468 -2.937 19.285 1.00 65.81 88 TYR A N 1
ATOM 748 C CA . TYR A 1 88 ? -19.053 -3.682 18.113 1.00 65.81 88 TYR A CA 1
ATOM 749 C C . TYR A 1 88 ? -17.849 -4.541 18.503 1.00 65.81 88 TYR A C 1
ATOM 751 O O . TYR A 1 88 ? -16.759 -4.030 18.764 1.00 65.81 88 TYR A O 1
ATOM 759 N N . VAL A 1 89 ? -18.060 -5.854 18.60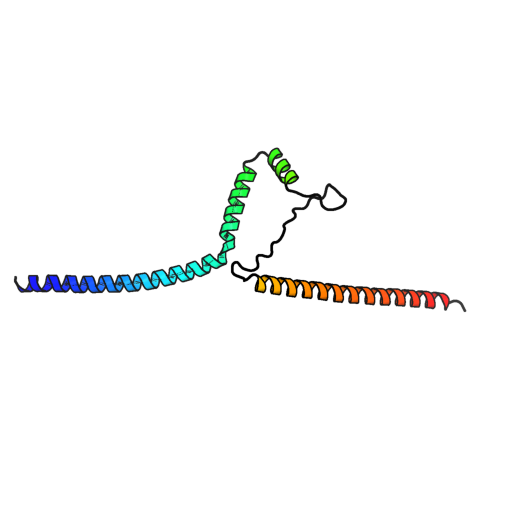7 1.00 67.00 89 VAL A N 1
ATOM 760 C CA . VAL A 1 89 ? -16.996 -6.797 18.959 1.00 67.00 89 VAL A CA 1
ATOM 761 C C . VAL A 1 89 ? -16.197 -7.101 17.700 1.00 67.00 89 VAL A C 1
ATOM 763 O O . VAL A 1 89 ? -16.560 -7.969 16.909 1.00 67.00 89 VAL A O 1
ATOM 766 N N . VAL A 1 90 ? -15.096 -6.379 17.504 1.00 65.44 90 VAL A N 1
ATOM 767 C CA . VAL A 1 90 ? -14.130 -6.718 16.458 1.00 65.44 90 VAL A CA 1
ATOM 768 C C . VAL A 1 90 ? -13.222 -7.803 17.001 1.00 65.44 90 VAL A C 1
ATOM 770 O O . VAL A 1 90 ? -12.397 -7.551 17.881 1.00 65.44 90 VAL A O 1
ATOM 773 N N . ASN A 1 91 ? -13.333 -9.010 16.454 1.00 60.12 91 ASN A N 1
ATOM 774 C CA . ASN A 1 91 ? -12.290 -9.995 16.664 1.00 60.12 91 ASN A CA 1
ATOM 775 C C . ASN A 1 91 ? -11.078 -9.538 15.844 1.00 60.12 91 ASN A C 1
ATOM 777 O O . ASN A 1 91 ? -11.025 -9.754 14.632 1.00 60.12 91 ASN A O 1
ATOM 781 N N . ARG A 1 92 ? -10.126 -8.841 16.480 1.00 58.66 92 ARG A N 1
ATOM 782 C CA . ARG A 1 92 ? -8.818 -8.584 15.872 1.00 58.66 92 ARG A CA 1
ATOM 783 C C . ARG A 1 92 ? -8.143 -9.940 15.714 1.00 58.66 92 ARG A C 1
ATOM 785 O O . ARG A 1 92 ? -7.401 -10.380 16.587 1.00 58.66 92 ARG A O 1
ATOM 792 N N . LYS A 1 93 ? -8.386 -10.602 14.581 1.00 52.91 93 LYS A N 1
ATOM 793 C CA . LYS A 1 93 ? -7.410 -11.549 14.061 1.00 52.91 93 LYS A CA 1
ATOM 794 C C . LYS A 1 93 ? -6.171 -10.705 13.821 1.00 52.91 93 LYS A C 1
ATOM 796 O O . LYS A 1 93 ? -6.158 -9.864 12.925 1.00 52.91 93 LYS A O 1
ATOM 801 N N . PHE A 1 94 ? -5.203 -10.825 14.722 1.00 48.69 94 PHE A N 1
ATOM 802 C CA . PHE A 1 94 ? -3.871 -10.300 14.507 1.00 48.69 94 PHE A CA 1
ATOM 803 C C . PHE A 1 94 ? -3.420 -10.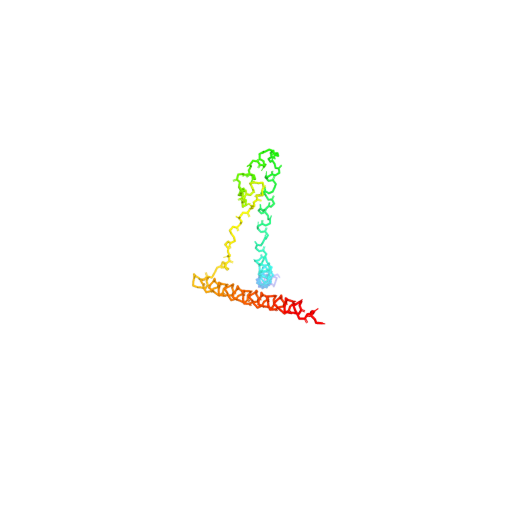952 13.200 1.00 48.69 94 PHE A C 1
ATOM 805 O O . PHE A 1 94 ? -3.138 -12.146 13.185 1.00 48.69 94 PHE A O 1
ATOM 812 N N . ARG A 1 95 ? -3.510 -10.212 12.086 1.00 52.09 95 ARG A N 1
ATOM 813 C CA . ARG A 1 95 ? -2.880 -10.598 10.828 1.00 52.09 95 ARG A CA 1
ATOM 814 C C . ARG A 1 95 ? -1.395 -10.449 11.101 1.00 52.09 95 ARG A C 1
ATOM 816 O O . ARG A 1 95 ? -0.804 -9.410 10.827 1.00 52.09 95 ARG A O 1
ATOM 823 N N . VAL A 1 96 ? -0.844 -11.461 11.762 1.00 49.31 96 VAL A N 1
ATOM 824 C CA . VAL A 1 96 ? 0.545 -11.826 11.558 1.00 49.31 96 VAL A CA 1
ATOM 825 C C . VAL A 1 96 ? 0.721 -11.871 10.036 1.00 49.31 96 VAL A C 1
ATOM 827 O O . VAL A 1 96 ? -0.211 -12.288 9.346 1.00 49.31 96 VAL A O 1
ATOM 830 N N . GLY A 1 97 ? 1.786 -11.256 9.521 1.00 48.97 97 GLY A N 1
ATOM 831 C CA . GLY A 1 97 ? 1.910 -10.891 8.108 1.00 48.97 97 GLY A CA 1
ATOM 832 C C . GLY A 1 97 ? 1.426 -11.989 7.159 1.00 48.97 97 GLY A C 1
ATOM 833 O O . GLY A 1 97 ? 1.699 -13.162 7.392 1.00 48.97 97 GLY A O 1
ATOM 834 N N . ASP A 1 98 ? 0.700 -11.599 6.103 1.00 49.03 98 ASP A N 1
ATOM 835 C CA . ASP A 1 98 ? 0.507 -12.466 4.929 1.00 49.03 98 ASP A CA 1
ATOM 836 C C . ASP A 1 98 ? 1.898 -12.999 4.540 1.00 49.03 98 ASP A C 1
ATOM 838 O O . ASP A 1 98 ? 2.699 -12.234 4.006 1.00 49.03 98 ASP A O 1
ATOM 842 N N . GLY A 1 99 ? 2.203 -14.257 4.877 1.00 52.78 99 GLY A N 1
ATOM 843 C CA . GLY A 1 99 ? 3.501 -14.885 4.610 1.00 52.78 99 GLY A CA 1
ATOM 844 C C . GLY A 1 99 ? 4.241 -15.500 5.804 1.00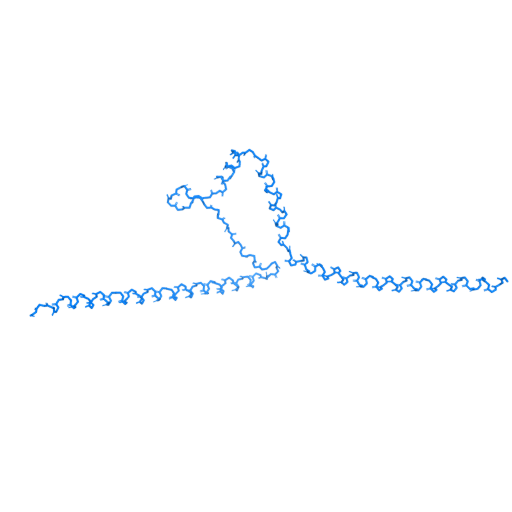 52.78 99 GLY A C 1
ATOM 845 O O . GLY A 1 99 ? 5.280 -16.105 5.570 1.00 52.78 99 GLY A O 1
ATOM 846 N N . LEU A 1 100 ? 3.744 -15.394 7.041 1.00 53.19 100 LEU A N 1
ATOM 847 C CA . LEU A 1 100 ? 4.391 -16.035 8.193 1.00 53.19 100 LEU A CA 1
ATOM 848 C C . LEU A 1 100 ? 3.969 -17.514 8.307 1.00 53.19 100 LEU A C 1
ATOM 850 O O . LEU A 1 100 ? 2.780 -17.833 8.207 1.00 53.19 100 LEU A O 1
ATOM 854 N N . THR A 1 101 ? 4.920 -18.438 8.477 1.00 57.41 101 THR A N 1
ATOM 855 C CA . THR A 1 101 ? 4.589 -19.862 8.671 1.00 57.41 101 THR A CA 1
ATOM 856 C C . THR A 1 101 ? 3.854 -20.063 9.999 1.00 57.41 101 THR A C 1
ATOM 858 O O . THR A 1 101 ? 3.968 -19.273 10.936 1.00 57.41 101 THR A O 1
ATOM 861 N N . ARG A 1 102 ? 3.061 -21.139 10.095 1.00 59.16 102 ARG A N 1
ATOM 862 C CA . ARG A 1 102 ? 2.232 -21.465 11.275 1.00 59.16 102 ARG A CA 1
ATOM 863 C C . ARG A 1 102 ? 3.011 -21.418 12.598 1.00 59.16 102 ARG A C 1
ATOM 865 O O . ARG A 1 102 ? 2.437 -21.061 13.625 1.00 59.16 102 ARG A O 1
ATOM 872 N N . ASP A 1 103 ? 4.291 -21.770 12.548 1.00 66.44 103 ASP A N 1
ATOM 873 C CA . ASP A 1 103 ? 5.184 -21.840 13.704 1.00 66.44 103 ASP A CA 1
ATOM 874 C C . ASP A 1 103 ? 5.621 -20.445 14.161 1.00 66.44 103 ASP A C 1
ATOM 876 O O . ASP A 1 103 ? 5.542 -20.108 15.340 1.00 66.44 103 ASP A O 1
ATOM 880 N N . GLU A 1 104 ? 5.975 -19.577 13.221 1.00 65.44 104 GLU A N 1
ATOM 881 C CA . GLU A 1 104 ? 6.324 -18.188 13.498 1.00 65.44 104 GLU A CA 1
ATOM 882 C C . GLU A 1 104 ? 5.110 -17.398 14.052 1.00 65.44 104 GLU A C 1
ATOM 884 O O . GLU A 1 104 ? 5.255 -16.576 14.960 1.00 65.44 104 GLU A O 1
ATOM 889 N N . GLU A 1 105 ? 3.879 -17.693 13.599 1.00 67.06 105 GLU A N 1
ATOM 890 C CA . GLU A 1 105 ? 2.660 -17.129 14.208 1.00 67.06 105 GLU A CA 1
ATOM 891 C C . GLU A 1 105 ? 2.458 -17.582 15.664 1.00 67.06 105 GLU A C 1
ATOM 893 O O . GLU A 1 105 ? 1.934 -16.818 16.489 1.00 67.06 105 GLU A O 1
ATOM 898 N N . MET A 1 106 ? 2.835 -18.828 15.972 1.00 69.81 106 MET A N 1
ATOM 899 C CA . MET A 1 106 ? 2.739 -19.407 17.310 1.00 69.81 106 MET A CA 1
ATOM 900 C C . MET A 1 106 ? 3.739 -18.734 18.250 1.00 69.81 106 MET A C 1
ATOM 902 O O . MET A 1 106 ? 3.322 -18.231 19.292 1.00 69.81 106 MET A O 1
ATOM 906 N N . HIS A 1 107 ? 4.999 -18.594 17.832 1.00 74.50 107 HIS A N 1
ATOM 907 C CA . HIS A 1 107 ? 6.040 -17.913 18.606 1.00 74.50 107 HIS A CA 1
ATOM 908 C C . HIS A 1 107 ? 5.670 -16.465 18.938 1.00 74.50 107 HIS A C 1
ATOM 910 O O . HIS A 1 107 ? 5.690 -16.071 20.102 1.00 74.50 107 HIS A O 1
ATOM 916 N N . VAL A 1 108 ? 5.205 -15.684 17.957 1.00 77.44 108 VAL A N 1
ATOM 917 C CA . VAL A 1 108 ? 4.795 -14.287 18.198 1.00 77.44 108 VAL A CA 1
ATOM 918 C C . VAL A 1 108 ? 3.601 -14.203 19.158 1.00 77.44 108 VAL A C 1
ATOM 920 O O . VAL A 1 108 ? 3.472 -13.249 19.934 1.00 77.44 108 VAL A O 1
ATOM 923 N N . ARG A 1 109 ? 2.686 -15.179 19.116 1.00 73.25 109 ARG A N 1
ATOM 924 C CA . ARG A 1 109 ? 1.546 -15.236 20.039 1.00 73.25 109 ARG A CA 1
ATOM 925 C C . ARG A 1 109 ? 1.985 -15.626 21.447 1.00 73.25 109 ARG A C 1
ATOM 927 O O . ARG A 1 109 ? 1.467 -15.051 22.404 1.00 73.25 109 ARG A O 1
ATOM 934 N N . GLU A 1 110 ? 2.910 -16.568 21.567 1.00 79.38 110 GLU A N 1
ATOM 935 C CA . GLU A 1 110 ? 3.469 -17.020 22.838 1.00 79.38 110 GLU A CA 1
ATOM 936 C C . GLU A 1 110 ? 4.287 -15.924 23.514 1.00 79.38 110 GLU A C 1
ATOM 938 O O . GLU A 1 110 ? 4.033 -15.627 24.679 1.00 79.38 110 GLU A O 1
ATOM 943 N N . GLU A 1 111 ? 5.165 -15.236 22.785 1.00 81.19 111 GLU A N 1
ATOM 944 C CA . GLU A 1 111 ? 5.938 -14.103 23.304 1.00 81.19 111 GLU A CA 1
ATOM 945 C C . GLU A 1 111 ? 5.024 -12.991 23.824 1.00 81.19 111 GLU A C 1
ATOM 947 O O . GLU A 1 111 ? 5.201 -12.484 24.934 1.00 81.19 111 GLU A O 1
ATOM 952 N N . LYS A 1 112 ? 3.970 -12.650 23.072 1.00 79.94 112 LYS A N 1
ATOM 953 C CA . LYS A 1 112 ? 2.976 -11.665 23.524 1.00 79.94 112 LYS A CA 1
ATOM 954 C C . LYS A 1 112 ? 2.192 -12.145 24.737 1.00 79.94 112 LYS A C 1
ATOM 956 O O . LYS A 1 112 ? 1.899 -11.347 25.625 1.00 79.94 112 LYS A O 1
ATOM 961 N N . ALA A 1 113 ? 1.833 -13.426 24.789 1.00 83.31 113 ALA A N 1
ATOM 962 C CA . ALA A 1 113 ? 1.148 -13.995 25.942 1.00 83.31 113 ALA A CA 1
ATOM 963 C C . ALA A 1 113 ? 2.042 -13.961 27.194 1.00 83.31 113 ALA A C 1
ATOM 965 O O . ALA A 1 113 ? 1.551 -13.628 28.275 1.00 83.31 113 ALA A O 1
ATOM 966 N N . GLN A 1 114 ? 3.342 -14.228 27.041 1.00 84.38 114 GLN A N 1
ATOM 967 C CA . GLN A 1 114 ? 4.332 -14.137 28.113 1.00 84.38 114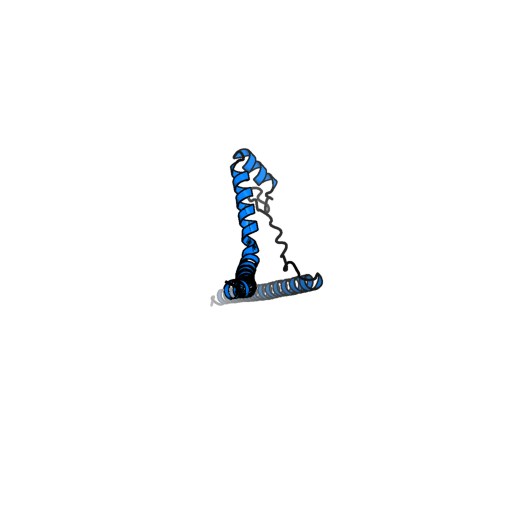 GLN A CA 1
ATOM 968 C C . GLN A 1 114 ? 4.510 -12.692 28.591 1.00 84.38 114 GLN A C 1
ATOM 970 O O . GLN A 1 114 ? 4.396 -12.446 29.790 1.00 84.38 114 GLN A O 1
ATOM 975 N N . GLN A 1 115 ? 4.645 -11.723 27.681 1.00 85.19 115 GLN A N 1
ATOM 976 C CA . GLN A 1 115 ? 4.723 -10.298 28.035 1.00 85.19 115 GLN A CA 1
ATOM 977 C C . GLN A 1 115 ? 3.481 -9.826 28.803 1.00 85.19 115 GLN A C 1
ATOM 979 O O . GLN A 1 115 ? 3.597 -9.207 29.859 1.00 85.19 115 GLN A O 1
ATOM 984 N N . ILE A 1 116 ? 2.277 -10.182 28.339 1.00 86.06 116 ILE A N 1
ATOM 985 C CA . ILE A 1 116 ? 1.024 -9.829 29.026 1.00 86.06 116 ILE A CA 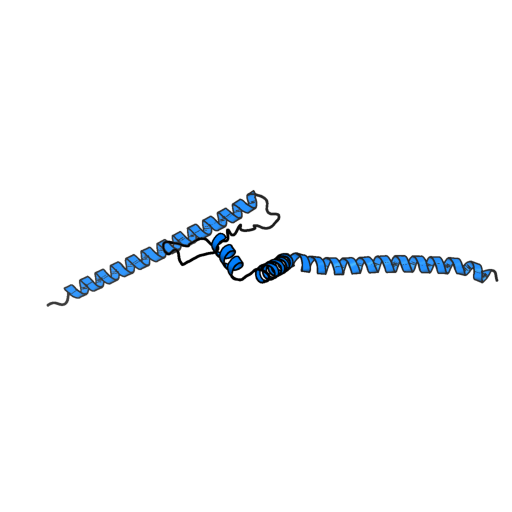1
ATOM 986 C C . ILE A 1 116 ? 0.964 -10.467 30.422 1.00 86.06 116 ILE A C 1
ATOM 988 O O . ILE A 1 116 ? 0.486 -9.847 31.378 1.00 86.06 116 ILE A O 1
ATOM 992 N N . LEU A 1 117 ? 1.417 -11.715 30.557 1.00 85.19 117 LEU A N 1
ATOM 993 C CA . LEU A 1 117 ? 1.447 -12.413 31.839 1.00 85.19 117 LEU A CA 1
ATOM 994 C C . LEU A 1 117 ? 2.443 -11.763 32.809 1.00 85.19 117 LEU A C 1
ATOM 996 O O . LEU A 1 117 ? 2.122 -11.583 33.988 1.00 85.19 117 LEU A O 1
ATOM 1000 N N . GLU A 1 118 ? 3.622 -11.381 32.323 1.00 85.75 118 GLU A N 1
ATOM 1001 C CA . GLU A 1 118 ? 4.639 -10.678 33.100 1.00 85.75 118 GLU A CA 1
ATOM 1002 C C . GLU A 1 118 ? 4.163 -9.298 33.546 1.00 85.75 118 GLU A C 1
ATOM 1004 O O . GLU A 1 118 ? 4.250 -8.984 34.737 1.00 85.75 118 GLU A O 1
ATOM 1009 N N . GLU A 1 119 ? 3.573 -8.510 32.644 1.00 85.06 119 GLU A N 1
ATOM 1010 C CA . GLU A 1 119 ? 2.964 -7.222 32.975 1.00 85.06 119 GLU A CA 1
ATOM 1011 C C . GLU A 1 119 ? 1.890 -7.382 34.054 1.00 85.06 119 GLU A C 1
ATOM 1013 O O . GLU A 1 119 ? 1.909 -6.673 35.067 1.00 85.06 119 GLU A O 1
ATOM 1018 N N . LYS A 1 120 ? 0.987 -8.364 33.906 1.00 85.38 120 LYS A N 1
ATOM 1019 C CA . LYS A 1 120 ? -0.023 -8.666 34.931 1.00 85.38 120 LYS A CA 1
ATOM 1020 C C . LYS A 1 120 ? 0.618 -9.045 36.263 1.00 85.38 120 LYS A C 1
ATOM 1022 O O . LYS A 1 120 ? 0.183 -8.548 37.302 1.00 85.38 120 LYS A O 1
ATOM 1027 N N . ARG A 1 121 ? 1.662 -9.879 36.265 1.00 84.25 121 ARG A N 1
ATOM 1028 C CA . ARG A 1 121 ? 2.373 -10.288 37.487 1.00 84.25 121 ARG A CA 1
ATOM 1029 C C . ARG A 1 121 ? 3.043 -9.093 38.172 1.00 84.25 121 ARG A C 1
ATOM 1031 O O . ARG A 1 121 ? 2.956 -8.967 39.395 1.00 84.25 121 ARG A O 1
ATOM 1038 N N . GLN A 1 122 ? 3.667 -8.194 37.414 1.00 87.56 122 GLN A N 1
ATOM 1039 C CA . GLN A 1 122 ? 4.256 -6.967 37.956 1.00 87.56 122 GLN A CA 1
ATOM 1040 C C . GLN A 1 122 ? 3.189 -6.034 38.532 1.00 87.56 122 GLN A C 1
ATOM 1042 O O . GLN A 1 122 ? 3.370 -5.475 39.617 1.00 87.56 122 GLN A O 1
ATOM 1047 N N . LEU A 1 123 ? 2.060 -5.890 37.840 1.00 86.56 123 LEU A N 1
ATOM 1048 C CA . LEU A 1 123 ? 0.963 -5.030 38.264 1.00 86.56 123 LEU A CA 1
ATOM 1049 C C . LEU A 1 123 ? 0.308 -5.547 39.553 1.00 86.56 123 LEU A C 1
ATOM 1051 O O . LEU A 1 123 ? 0.038 -4.758 40.456 1.00 86.56 123 LEU A O 1
ATOM 1055 N N . MET A 1 124 ? 0.146 -6.866 39.688 1.00 81.75 124 MET A N 1
ATOM 1056 C CA . MET A 1 124 ? -0.321 -7.503 40.925 1.00 81.75 124 MET A CA 1
ATOM 1057 C C . MET A 1 124 ? 0.654 -7.271 42.089 1.00 81.75 124 MET A C 1
ATOM 1059 O O . MET A 1 124 ? 0.233 -6.848 43.161 1.00 81.75 124 MET A O 1
ATOM 1063 N N . LYS A 1 125 ? 1.969 -7.435 41.876 1.00 87.88 125 LYS A N 1
ATOM 1064 C CA . LYS A 1 125 ? 2.983 -7.141 42.911 1.00 87.88 125 LYS A CA 1
ATOM 1065 C C . LYS A 1 125 ? 2.978 -5.672 43.343 1.00 87.88 125 LYS A C 1
ATOM 1067 O O . LYS A 1 125 ? 3.151 -5.375 44.523 1.00 87.88 125 LYS A O 1
ATOM 1072 N N . LYS A 1 126 ? 2.798 -4.739 42.400 1.00 87.19 126 LYS A N 1
ATOM 1073 C CA . LYS A 1 126 ? 2.668 -3.304 42.706 1.00 87.19 126 LYS A CA 1
ATOM 1074 C C . LYS A 1 126 ? 1.410 -3.032 43.536 1.00 87.19 126 LYS A C 1
ATOM 1076 O O . LYS A 1 126 ? 1.505 -2.324 44.531 1.00 87.19 126 LYS A O 1
ATOM 1081 N N . LYS A 1 127 ? 0.269 -3.631 43.176 1.00 85.31 127 LYS A N 1
ATOM 1082 C CA . LYS A 1 127 ? -0.984 -3.505 43.939 1.00 85.31 127 LYS A CA 1
ATOM 1083 C C . LYS A 1 127 ? -0.856 -4.041 45.366 1.00 85.31 127 LYS A C 1
ATOM 1085 O O . LYS A 1 127 ? -1.236 -3.330 46.288 1.00 85.31 127 LYS A O 1
ATOM 1090 N N . ASN A 1 128 ? -0.258 -5.218 45.546 1.00 83.81 128 ASN A N 1
ATOM 1091 C CA . ASN A 1 128 ? -0.081 -5.817 46.872 1.00 83.81 128 ASN A CA 1
ATOM 1092 C C . ASN A 1 128 ? 0.816 -4.959 47.776 1.00 83.81 128 ASN A C 1
ATOM 1094 O O . ASN A 1 128 ? 0.430 -4.663 48.898 1.00 83.81 128 ASN A O 1
ATOM 1098 N N . ARG A 1 129 ? 1.949 -4.449 47.270 1.00 86.19 129 ARG A N 1
ATOM 1099 C CA . ARG A 1 129 ? 2.816 -3.548 48.056 1.00 86.19 129 ARG A CA 1
ATOM 1100 C C . ARG A 1 129 ? 2.120 -2.248 48.452 1.00 86.19 129 ARG A C 1
ATOM 1102 O O . ARG A 1 129 ? 2.286 -1.770 49.566 1.00 86.19 129 ARG A O 1
ATOM 1109 N N . VAL A 1 130 ? 1.331 -1.665 47.548 1.00 86.56 130 VAL A N 1
ATOM 1110 C CA . VAL A 1 130 ? 0.542 -0.462 47.861 1.00 86.56 130 VAL A CA 1
ATOM 1111 C C . VAL A 1 130 ? -0.507 -0.760 48.933 1.00 86.56 130 VAL A C 1
ATOM 1113 O O . VAL A 1 130 ? -0.762 0.091 49.783 1.00 86.56 130 VAL A O 1
ATOM 1116 N N . GLN A 1 131 ? -1.104 -1.950 48.906 1.00 82.69 131 GLN A N 1
ATOM 1117 C CA . GLN A 1 131 ? -2.063 -2.381 49.914 1.00 82.69 131 GLN A CA 1
ATOM 1118 C C . GLN A 1 131 ? -1.401 -2.565 51.287 1.00 82.69 131 GLN A C 1
ATOM 1120 O O . GLN A 1 131 ? -1.873 -1.976 52.254 1.00 82.69 131 GLN A O 1
ATOM 1125 N N . GLU A 1 132 ? -0.260 -3.252 51.353 1.00 86.31 132 GLU A N 1
ATOM 1126 C CA . GLU A 1 132 ? 0.519 -3.423 52.588 1.00 86.31 132 GLU A CA 1
ATOM 1127 C C . GLU A 1 132 ? 0.947 -2.077 53.194 1.00 86.31 132 GLU A C 1
ATOM 1129 O O . GLU A 1 132 ? 0.843 -1.874 54.401 1.00 86.31 132 GLU A O 1
ATOM 1134 N N . ILE A 1 133 ? 1.378 -1.118 52.365 1.00 86.25 133 ILE A N 1
ATOM 1135 C CA . ILE A 1 133 ? 1.740 0.232 52.827 1.00 86.25 133 ILE A CA 1
ATOM 1136 C C . ILE A 1 133 ? 0.522 0.958 53.408 1.00 86.25 133 ILE A C 1
ATOM 1138 O O . ILE A 1 133 ? 0.640 1.608 54.446 1.00 86.25 133 ILE A O 1
ATOM 1142 N N . LYS A 1 134 ? -0.649 0.851 52.767 1.00 84.50 134 LYS A N 1
ATOM 1143 C CA . LYS A 1 134 ? -1.889 1.448 53.282 1.00 84.50 134 LYS A CA 1
ATOM 1144 C C . LYS A 1 134 ? -2.307 0.814 54.605 1.00 84.50 134 LYS A C 1
ATOM 1146 O O . LYS A 1 134 ? -2.630 1.543 55.535 1.00 84.50 134 LYS A O 1
ATOM 1151 N N . GLU A 1 135 ? -2.271 -0.510 54.706 1.00 84.81 135 GLU A N 1
ATOM 1152 C CA . GLU A 1 135 ? -2.619 -1.241 55.929 1.00 84.81 135 GLU A CA 1
ATOM 1153 C C . GLU A 1 135 ? -1.652 -0.909 57.074 1.00 84.81 135 GLU A C 1
ATOM 1155 O O . GLU A 1 135 ? -2.085 -0.631 58.192 1.00 84.81 135 GLU A O 1
ATOM 1160 N N . ASN A 1 136 ? -0.348 -0.830 56.794 1.00 83.81 136 ASN A N 1
ATOM 1161 C CA . ASN A 1 136 ? 0.649 -0.439 57.787 1.00 83.81 136 ASN A CA 1
ATOM 1162 C C . ASN A 1 136 ? 0.486 1.029 58.224 1.00 83.81 136 ASN A C 1
ATOM 1164 O O . ASN A 1 136 ? 0.526 1.324 59.415 1.00 83.81 136 ASN A O 1
ATOM 1168 N N . ALA A 1 137 ? 0.220 1.952 57.293 1.00 84.25 137 ALA A N 1
ATOM 1169 C CA . ALA A 1 137 ? -0.060 3.351 57.622 1.00 84.25 137 ALA A CA 1
ATOM 1170 C C . ALA A 1 137 ? -1.320 3.498 58.492 1.00 84.25 137 ALA A C 1
ATOM 1172 O O . ALA A 1 137 ? -1.298 4.237 59.475 1.00 84.25 137 ALA A O 1
ATOM 1173 N N . VAL A 1 138 ? -2.389 2.756 58.184 1.00 85.06 138 VAL A N 1
ATOM 1174 C CA . VAL A 1 138 ? -3.617 2.718 58.996 1.00 85.06 138 VAL A CA 1
ATOM 1175 C C . VAL A 1 138 ? -3.333 2.159 60.391 1.00 85.06 138 VAL A C 1
ATOM 1177 O O . VAL A 1 138 ? -3.771 2.744 61.379 1.00 85.06 138 VAL A O 1
ATOM 1180 N N . ASN A 1 139 ? -2.542 1.089 60.502 1.00 80.25 139 ASN A N 1
ATOM 1181 C CA . ASN A 1 139 ? -2.154 0.515 61.793 1.00 80.25 139 ASN A CA 1
ATOM 1182 C C . ASN A 1 139 ? -1.280 1.467 62.630 1.00 80.25 139 ASN A C 1
ATOM 1184 O O . ASN A 1 139 ? -1.449 1.544 63.848 1.00 80.25 139 ASN A O 1
ATOM 1188 N N . ILE A 1 140 ? -0.375 2.223 61.999 1.00 81.31 140 ILE A N 1
ATOM 1189 C CA . ILE A 1 140 ? 0.441 3.251 62.666 1.00 81.31 140 ILE A CA 1
ATOM 1190 C C . ILE A 1 140 ? -0.441 4.413 63.144 1.00 81.31 140 ILE A C 1
ATOM 1192 O O . ILE A 1 140 ? -0.306 4.854 64.285 1.00 81.31 140 ILE A O 1
ATOM 1196 N N . MET A 1 141 ? -1.388 4.875 62.320 1.00 76.12 141 MET A N 1
ATOM 1197 C CA . MET A 1 141 ? -2.348 5.916 62.710 1.00 76.12 141 MET A CA 1
ATOM 1198 C C . MET A 1 141 ? -3.256 5.454 63.861 1.00 76.12 141 MET A C 1
ATOM 1200 O O . MET A 1 141 ? -3.484 6.211 64.803 1.00 76.12 141 MET A O 1
ATOM 1204 N N . ALA A 1 142 ? -3.712 4.198 63.839 1.00 74.75 142 ALA A N 1
ATOM 1205 C CA . ALA A 1 142 ? -4.511 3.610 64.912 1.00 74.75 142 ALA A CA 1
ATOM 1206 C C . ALA A 1 142 ? -3.726 3.494 66.231 1.00 74.75 142 ALA A C 1
ATOM 1208 O O . ALA A 1 142 ? -4.271 3.791 67.294 1.00 74.75 142 ALA A O 1
ATOM 1209 N N . ARG A 1 143 ? -2.435 3.129 66.179 1.00 68.94 143 ARG A N 1
ATOM 1210 C CA . ARG A 1 143 ? -1.557 3.080 67.364 1.00 68.94 143 ARG A CA 1
ATOM 1211 C C . ARG A 1 143 ? -1.273 4.465 67.941 1.00 68.94 143 ARG A C 1
ATOM 1213 O O . ARG A 1 143 ? -1.372 4.642 69.152 1.00 68.94 143 ARG A O 1
ATOM 1220 N N . ASN A 1 144 ? -0.996 5.456 67.094 1.00 64.44 144 ASN A N 1
ATOM 1221 C CA . ASN A 1 144 ? -0.740 6.825 67.549 1.00 64.44 144 ASN A CA 1
ATOM 1222 C C . ASN A 1 144 ? -1.991 7.496 68.142 1.00 64.44 144 ASN A C 1
ATOM 1224 O O . ASN A 1 144 ? -1.864 8.331 69.031 1.00 64.44 144 ASN A O 1
ATOM 1228 N N . SER A 1 145 ? -3.198 7.096 67.726 1.00 60.16 145 SER A N 1
ATOM 1229 C CA . SER A 1 145 ? -4.448 7.584 68.325 1.00 60.16 145 SER A CA 1
ATOM 1230 C C . SER A 1 145 ? -4.746 6.995 69.712 1.00 60.16 145 SER A C 1
ATOM 1232 O O . SER A 1 145 ? -5.538 7.585 70.445 1.00 60.16 145 SER A O 1
ATOM 1234 N N . GLN A 1 146 ? -4.153 5.853 70.085 1.00 59.16 146 GLN A N 1
ATOM 1235 C CA . GLN A 1 146 ? -4.349 5.238 71.409 1.00 59.16 146 GLN A CA 1
ATOM 1236 C C . GLN A 1 146 ? -3.263 5.609 72.432 1.00 59.16 146 GLN A C 1
ATOM 1238 O O . GLN A 1 146 ? -3.487 5.459 73.628 1.00 59.16 146 GLN A O 1
ATOM 1243 N N . GLY A 1 147 ? -2.124 6.153 71.990 1.00 55.69 147 GLY A N 1
ATOM 1244 C CA . GLY A 1 147 ? -1.035 6.617 72.863 1.00 55.69 147 GLY A CA 1
ATOM 1245 C C . GLY A 1 147 ? -1.161 8.061 73.376 1.00 55.69 147 GLY A C 1
ATOM 1246 O O . GLY A 1 147 ? -0.270 8.527 74.074 1.00 55.69 147 GLY A O 1
ATOM 1247 N N . GLY A 1 148 ? -2.236 8.779 73.030 1.00 51.38 148 GLY A N 1
ATOM 1248 C CA . GLY A 1 148 ? -2.442 10.202 73.348 1.00 51.38 148 GLY A CA 1
ATOM 1249 C C . GLY A 1 148 ? -3.386 10.493 74.524 1.00 51.38 148 GLY A C 1
ATOM 1250 O O . GLY A 1 148 ? -4.071 11.512 74.505 1.00 51.38 148 GLY A O 1
ATOM 1251 N N . ARG A 1 149 ? -3.486 9.598 75.514 1.00 49.12 149 ARG A N 1
ATOM 1252 C CA . ARG A 1 149 ? -4.168 9.864 76.795 1.00 49.12 149 ARG A CA 1
ATOM 1253 C C . ARG A 1 149 ? -3.266 9.473 77.964 1.00 49.12 149 ARG A C 1
ATOM 1255 O O . ARG A 1 149 ? -3.447 8.406 78.544 1.00 49.12 149 ARG A O 1
ATOM 1262 N N . LEU A 1 150 ? -2.322 10.347 78.288 1.00 46.75 150 LEU A N 1
ATOM 1263 C CA . LEU A 1 150 ? -1.799 10.555 79.638 1.00 46.75 150 LEU A CA 1
ATOM 1264 C C . LEU A 1 150 ? -1.668 12.062 79.845 1.00 46.75 150 LEU A C 1
ATOM 1266 O O . LEU A 1 150 ? -1.189 12.724 78.896 1.00 46.75 150 LEU A O 1
#

Organism: Heligmosomoides polygyrus (NCBI:txid6339)

InterPro domains:
  IPR024862 Transient receptor potential cation channel subfamily V [PTHR10582] (12-136)

Secondary structure (DSSP, 8-state):
-HHHHHHHHHHHHHHHHHHHHHHHHHHHHHHHHHHHHHHHHHHTTHHHHHHHHHHHHHHHHHS-HHHHHHHHHHH-EE-SS-TT-EE----------TT--HHHHHHHHHHHHHHHHHHHHHHHHHHHHHHHHHHHHHHHHHHHHHS---